Protein AF-A0A2P4XBX5-F1 (afdb_monomer_lite)

Secondary structure (DSSP, 8-state):
---------TT--HHHHHHHHHHHHTT--SSTT--TTHHHHHHHHHS---HHHHHHHHHHHHHHH-TT-HHHHHHHHHHHHHHHHHHHHHHHHHIIIIIIIHHHHS-BTTB--SS-GGGGT-TTTT----

pLDDT: mean 75.89, std 18.08, range [30.0, 97.19]

Foldseek 3Di:
DDDPDDPQDPPDFPVSVVVLVLCLLVLHDPDPVRGVLQVVLVVPVVPDDDPVVLVVVLVVVCVPQNCPPPVSVVSVVVSVV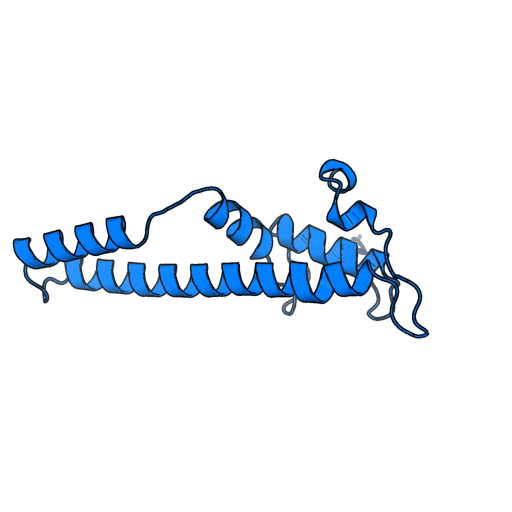VVVVSVVSPVVNCCCLVPPVVQQDDDDDPDDRRDHVCVNPDPVVSPDDD

Sequence (130 aa):
MQGVGPKISIRDTGLGRTVKMWRQFQGISTDKTEKADLGLALWERRHWIQVSAVESFLRRLERRHGRHDPLVTALVAKWKSYNKARNLHADRIRQQMVYRVWEWSIDRDNKPRENPAEILLEPTYFQYPF

Structure (mmCIF, N/CA/C/O backbone):
data_AF-A0A2P4XBX5-F1
#
_entry.id   AF-A0A2P4XBX5-F1
#
loop_
_atom_site.group_PDB
_atom_site.id
_atom_site.type_symbol
_atom_site.label_atom_id
_atom_site.label_alt_id
_atom_site.label_comp_id
_atom_site.label_asym_id
_atom_site.label_entity_id
_atom_site.label_seq_id
_atom_site.pdbx_PDB_ins_code
_atom_site.Cartn_x
_atom_site.Cartn_y
_atom_site.Cartn_z
_atom_site.occupancy
_atom_site.B_iso_or_equiv
_atom_site.auth_seq_id
_atom_site.auth_comp_id
_atom_site.auth_asym_id
_atom_site.auth_atom_id
_atom_site.pdbx_PDB_model_num
ATOM 1 N N . MET A 1 1 ? 29.561 25.703 -5.824 1.00 34.72 1 MET A N 1
ATOM 2 C CA . MET A 1 1 ? 29.642 24.767 -6.965 1.00 34.72 1 MET A CA 1
ATOM 3 C C . MET A 1 1 ? 28.358 23.951 -6.984 1.00 34.72 1 MET A C 1
ATOM 5 O O . MET A 1 1 ? 28.105 23.232 -6.029 1.00 34.72 1 MET A O 1
ATOM 9 N N . GLN A 1 2 ? 27.484 24.171 -7.970 1.00 35.03 2 GLN A N 1
ATOM 10 C CA . GLN A 1 2 ? 26.204 23.462 -8.079 1.00 35.03 2 GLN A CA 1
ATOM 11 C C . GLN A 1 2 ? 26.454 22.058 -8.637 1.00 35.03 2 GLN A C 1
ATOM 13 O O . GLN A 1 2 ? 26.978 21.920 -9.739 1.00 35.03 2 GLN A O 1
ATOM 18 N N . GLY A 1 3 ? 26.100 21.028 -7.866 1.00 32.97 3 GLY A N 1
ATOM 19 C CA . GLY A 1 3 ? 26.112 19.645 -8.327 1.00 32.97 3 GLY A CA 1
ATOM 20 C C . GLY A 1 3 ? 25.027 19.449 -9.380 1.00 32.97 3 GLY A C 1
ATOM 21 O O . GLY A 1 3 ? 23.836 19.504 -9.075 1.00 32.97 3 GLY A O 1
ATOM 22 N N . VAL A 1 4 ? 25.440 19.251 -10.629 1.00 44.03 4 VAL A N 1
ATOM 23 C CA . VAL A 1 4 ? 24.547 18.853 -11.716 1.00 44.03 4 VAL A CA 1
ATOM 24 C C . VAL A 1 4 ? 24.183 17.390 -11.481 1.00 44.03 4 VAL A C 1
ATOM 26 O O . VAL A 1 4 ? 24.902 16.484 -11.885 1.00 44.03 4 VAL A O 1
ATOM 29 N N . GLY A 1 5 ? 23.071 17.155 -10.784 1.00 40.75 5 GLY A N 1
ATOM 30 C CA . GLY A 1 5 ? 22.416 15.851 -10.820 1.00 40.75 5 GLY A CA 1
ATOM 31 C C . GLY A 1 5 ? 22.014 15.547 -12.270 1.00 40.75 5 GLY A C 1
ATOM 32 O O . GLY A 1 5 ? 21.504 16.449 -12.948 1.00 40.75 5 GLY A O 1
ATOM 33 N N . PRO A 1 6 ? 22.258 14.330 -12.784 1.00 40.16 6 PRO A N 1
ATOM 34 C CA . PRO A 1 6 ? 21.989 14.010 -14.178 1.00 40.16 6 PRO A CA 1
ATOM 35 C C . PRO A 1 6 ? 20.493 14.178 -14.468 1.00 40.16 6 PRO A C 1
ATOM 37 O O . PRO A 1 6 ? 19.644 13.476 -13.917 1.00 40.16 6 PRO A O 1
ATOM 40 N N . LYS A 1 7 ? 20.164 15.143 -15.335 1.00 46.16 7 LYS A N 1
ATOM 41 C CA . LYS A 1 7 ? 18.815 15.329 -15.879 1.00 46.16 7 LYS A CA 1
ATOM 42 C C . LYS A 1 7 ? 18.586 14.254 -16.934 1.00 46.16 7 LYS A C 1
ATOM 44 O O . LYS A 1 7 ? 18.967 14.429 -18.087 1.00 46.16 7 LYS A O 1
ATOM 49 N N . ILE A 1 8 ? 17.991 13.141 -16.518 1.00 44.62 8 ILE A N 1
ATOM 50 C CA . ILE A 1 8 ? 17.599 12.054 -17.420 1.00 44.62 8 ILE A CA 1
ATOM 51 C C . ILE A 1 8 ? 16.525 12.599 -18.369 1.00 44.62 8 ILE A C 1
ATOM 53 O O . ILE A 1 8 ? 15.502 13.138 -17.938 1.00 44.62 8 ILE A O 1
ATOM 57 N N . SER A 1 9 ? 16.810 12.520 -19.665 1.00 43.03 9 SER A N 1
ATOM 58 C CA . SER A 1 9 ? 15.979 13.072 -20.730 1.00 43.03 9 SER A CA 1
ATOM 59 C C . SER A 1 9 ? 14.733 12.210 -20.930 1.00 43.03 9 SER A C 1
ATOM 61 O O . SER A 1 9 ? 14.790 10.987 -20.886 1.00 43.03 9 SER A O 1
ATOM 63 N N . ILE A 1 10 ? 13.596 12.835 -21.243 1.00 44.19 10 ILE A N 1
ATOM 64 C CA . ILE A 1 10 ? 12.319 12.163 -21.570 1.00 44.19 10 ILE A CA 1
ATOM 65 C C . ILE A 1 10 ? 12.446 11.241 -22.811 1.00 44.19 10 ILE A C 1
ATOM 67 O O . ILE A 1 10 ? 11.570 10.415 -23.065 1.00 44.19 10 ILE A O 1
ATOM 71 N N . ARG A 1 11 ? 13.553 11.346 -23.563 1.00 47.88 11 ARG A N 1
ATOM 72 C CA . ARG A 1 11 ? 13.897 10.503 -24.720 1.00 47.88 11 ARG A CA 1
ATOM 73 C C . ARG A 1 11 ? 14.891 9.376 -24.409 1.00 47.88 11 ARG A C 1
ATOM 75 O O . ARG A 1 11 ? 15.319 8.707 -25.345 1.00 47.88 11 ARG A O 1
ATOM 82 N N . ASP A 1 12 ? 15.275 9.169 -23.149 1.00 45.16 12 ASP A N 1
ATOM 83 C CA . ASP A 1 12 ? 16.220 8.106 -22.815 1.00 45.16 12 ASP A CA 1
ATOM 84 C C . ASP A 1 12 ? 15.602 6.722 -23.041 1.00 45.16 12 ASP A C 1
ATOM 86 O O . ASP A 1 12 ? 14.531 6.386 -22.528 1.00 45.16 12 ASP A O 1
ATOM 90 N N . THR A 1 13 ? 16.326 5.963 -23.860 1.00 64.44 13 THR A N 1
ATOM 91 C CA . THR A 1 13 ? 16.192 4.539 -24.196 1.00 64.44 13 THR A CA 1
ATOM 92 C C . THR A 1 13 ? 15.880 3.653 -22.978 1.00 64.44 13 THR A C 1
ATOM 94 O O . THR A 1 13 ? 16.046 4.087 -21.840 1.00 64.44 13 THR A O 1
ATOM 97 N N . GLY A 1 14 ? 15.414 2.412 -23.200 1.00 64.31 14 GLY A N 1
ATOM 98 C CA . GLY A 1 14 ? 14.868 1.484 -22.184 1.00 64.31 14 GLY A CA 1
ATOM 99 C C . GLY A 1 14 ? 15.557 1.490 -20.807 1.00 64.31 14 GLY A C 1
ATOM 100 O O . GLY A 1 14 ? 14.880 1.468 -19.777 1.00 64.31 14 GLY A O 1
ATOM 101 N N . LEU A 1 15 ? 16.881 1.670 -20.771 1.00 69.06 15 LEU A N 1
ATOM 102 C CA . LEU A 1 15 ? 17.681 1.843 -19.556 1.00 69.06 15 LEU A CA 1
ATOM 103 C C . LEU A 1 15 ? 17.196 2.980 -18.629 1.00 69.06 15 LEU A C 1
ATOM 105 O O . LEU A 1 15 ? 17.082 2.777 -17.422 1.00 69.06 15 LEU A O 1
ATOM 109 N N . GLY A 1 16 ? 16.857 4.162 -19.154 1.00 74.44 16 GLY A N 1
ATOM 110 C CA . GLY A 1 16 ? 16.409 5.306 -18.348 1.00 74.44 16 GLY A CA 1
ATOM 111 C C . GLY A 1 16 ? 15.076 5.052 -17.633 1.00 74.44 16 GLY A C 1
ATOM 112 O O . GLY A 1 16 ? 14.885 5.456 -16.480 1.00 74.44 16 GLY A O 1
ATOM 113 N N . ARG A 1 17 ? 14.166 4.313 -18.282 1.00 74.56 17 ARG A N 1
ATOM 114 C CA . ARG A 1 17 ? 12.889 3.879 -17.690 1.00 74.56 17 ARG A CA 1
ATOM 115 C C . ARG A 1 17 ? 13.106 2.832 -16.600 1.00 74.56 17 ARG A C 1
ATOM 117 O O . ARG A 1 17 ? 12.494 2.932 -15.536 1.00 74.56 17 ARG A O 1
ATOM 124 N N . THR A 1 18 ? 14.020 1.893 -16.833 1.00 73.88 18 THR A N 1
ATOM 125 C CA . THR A 1 18 ? 14.423 0.873 -15.858 1.00 73.88 18 THR A CA 1
ATOM 126 C C . THR A 1 18 ? 15.044 1.508 -14.608 1.00 73.88 18 THR A C 1
ATOM 128 O O . THR A 1 18 ? 14.596 1.239 -13.495 1.00 73.88 18 THR A O 1
ATOM 131 N N . VAL A 1 19 ? 15.986 2.445 -14.762 1.00 77.88 19 VAL A N 1
ATOM 132 C CA . VAL A 1 19 ? 16.604 3.172 -13.635 1.00 77.88 19 VAL A CA 1
ATOM 133 C C . VAL A 1 19 ? 15.564 3.969 -12.834 1.00 77.88 19 VAL A C 1
ATOM 135 O O . VAL A 1 19 ? 15.574 3.955 -11.601 1.00 77.88 19 VAL A O 1
ATOM 138 N N . LYS A 1 20 ? 14.624 4.642 -13.512 1.00 79.44 20 LYS A N 1
ATOM 139 C CA . LYS A 1 20 ? 13.510 5.352 -12.859 1.00 79.44 20 LYS A CA 1
ATOM 140 C C . LYS A 1 20 ? 12.632 4.414 -12.033 1.00 79.44 20 LYS A C 1
ATOM 142 O O . LYS A 1 20 ? 12.229 4.769 -10.926 1.00 79.44 20 LYS A O 1
ATOM 147 N N . MET A 1 21 ? 12.327 3.232 -12.560 1.00 79.25 21 MET A N 1
ATOM 148 C CA . MET A 1 21 ? 11.562 2.222 -11.837 1.00 79.25 21 MET A CA 1
ATOM 149 C C . MET A 1 21 ? 12.319 1.728 -10.598 1.00 79.25 21 MET A C 1
ATOM 151 O O . MET A 1 21 ? 11.730 1.631 -9.522 1.00 79.25 21 MET A O 1
ATOM 155 N N . TRP A 1 22 ? 13.629 1.497 -10.709 1.00 80.25 22 TRP A N 1
ATOM 156 C CA . TRP A 1 22 ? 14.444 1.048 -9.579 1.00 80.25 22 TRP A CA 1
ATOM 157 C C . TRP A 1 22 ? 14.516 2.054 -8.4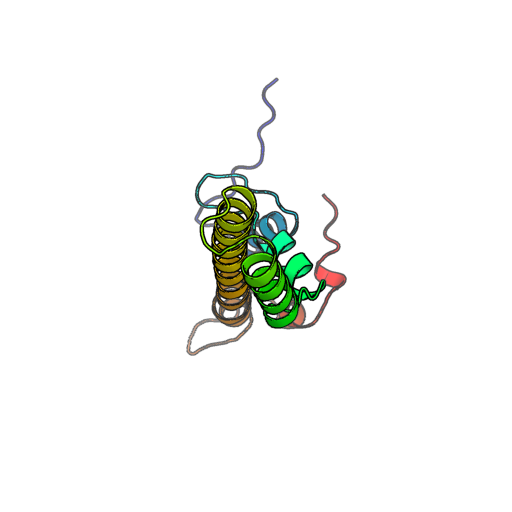38 1.00 80.25 22 TRP A C 1
ATOM 159 O O . TRP A 1 22 ? 14.363 1.667 -7.279 1.00 80.25 22 TRP A O 1
ATOM 169 N N . ARG A 1 23 ? 14.636 3.350 -8.739 1.00 83.19 23 ARG A N 1
ATOM 170 C CA . ARG A 1 23 ? 14.556 4.392 -7.703 1.00 83.19 23 ARG A CA 1
ATOM 171 C C . ARG A 1 23 ? 13.245 4.324 -6.921 1.00 83.19 23 ARG A C 1
ATOM 173 O O . ARG A 1 23 ? 13.271 4.381 -5.695 1.00 83.19 23 ARG A O 1
ATOM 180 N N . GLN A 1 24 ? 12.116 4.099 -7.596 1.00 84.62 24 GLN A N 1
ATOM 181 C CA . GLN A 1 24 ? 10.818 3.959 -6.923 1.00 84.62 24 GLN A CA 1
ATOM 182 C C . GLN A 1 24 ? 10.766 2.729 -5.998 1.00 84.62 24 GLN A C 1
ATOM 184 O O . GLN A 1 24 ? 10.126 2.785 -4.947 1.00 84.62 24 GLN A O 1
ATOM 189 N N . PHE A 1 25 ? 11.463 1.638 -6.340 1.00 82.19 25 PHE A N 1
ATOM 190 C CA . PHE A 1 25 ? 11.620 0.475 -5.454 1.00 82.19 25 PHE A CA 1
ATOM 191 C C . PHE A 1 25 ? 12.502 0.755 -4.235 1.00 82.19 25 PHE A C 1
ATOM 193 O O . PHE A 1 25 ? 12.263 0.186 -3.175 1.00 82.19 25 PHE A O 1
ATOM 200 N N . GLN A 1 26 ? 13.471 1.658 -4.352 1.00 82.38 26 GLN A N 1
ATOM 201 C CA . GLN A 1 26 ? 14.287 2.120 -3.225 1.00 82.38 26 GLN A CA 1
ATOM 202 C C . GLN A 1 26 ? 13.603 3.209 -2.385 1.00 82.38 26 GLN A C 1
ATOM 204 O O . GLN A 1 26 ? 14.181 3.698 -1.420 1.00 82.38 26 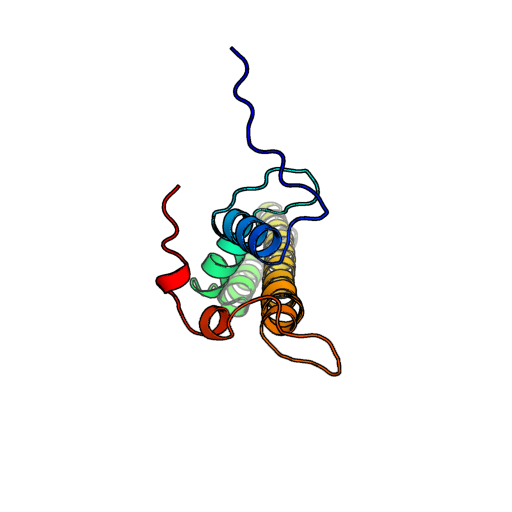GLN A O 1
ATOM 209 N N . GLY A 1 27 ? 12.378 3.610 -2.738 1.00 83.00 27 GLY A N 1
ATOM 210 C CA . GLY A 1 27 ? 11.681 4.699 -2.058 1.00 83.00 27 GLY A CA 1
ATOM 211 C C . GLY A 1 27 ? 12.195 6.092 -2.442 1.00 83.00 27 GLY A C 1
ATOM 212 O O . GLY A 1 27 ? 11.967 7.056 -1.717 1.00 83.00 27 GLY A O 1
ATOM 213 N N . ILE A 1 28 ? 12.869 6.217 -3.585 1.00 81.19 28 ILE A N 1
ATOM 214 C CA . ILE A 1 28 ? 13.408 7.474 -4.106 1.00 81.19 28 ILE A CA 1
ATOM 215 C C . ILE A 1 28 ? 12.516 7.969 -5.254 1.00 81.19 28 ILE A C 1
ATOM 217 O O . ILE A 1 28 ? 12.226 7.238 -6.202 1.00 81.19 28 ILE A O 1
ATOM 221 N N . SER A 1 29 ? 12.105 9.236 -5.192 1.00 79.69 29 SER A N 1
ATOM 222 C CA . SER A 1 29 ? 11.408 9.945 -6.274 1.00 79.69 29 SER A CA 1
ATOM 223 C C . SER A 1 29 ? 12.131 11.252 -6.581 1.00 79.69 29 SER A C 1
ATOM 225 O O . SER A 1 29 ? 12.337 12.067 -5.683 1.00 79.69 29 SER A O 1
ATOM 227 N N . THR A 1 30 ? 12.506 11.457 -7.841 1.00 75.31 30 THR A N 1
ATOM 228 C CA . THR A 1 30 ? 13.258 12.637 -8.302 1.00 75.31 30 THR A CA 1
ATOM 229 C C . THR A 1 30 ? 12.367 13.763 -8.832 1.00 75.31 30 THR A C 1
ATOM 231 O O . THR A 1 30 ? 12.820 14.899 -8.958 1.00 75.31 30 THR A O 1
ATOM 234 N N . ASP A 1 31 ? 11.089 13.481 -9.097 1.00 76.75 31 ASP A N 1
ATOM 235 C CA . ASP A 1 31 ? 10.105 14.455 -9.570 1.00 76.75 31 ASP A CA 1
ATOM 236 C C . ASP A 1 31 ? 8.703 14.187 -8.978 1.00 76.75 31 ASP A C 1
ATOM 238 O O . ASP A 1 31 ? 8.457 13.148 -8.368 1.00 76.75 31 ASP A O 1
ATOM 242 N N . LYS A 1 32 ? 7.762 15.127 -9.159 1.00 74.00 32 LYS A N 1
ATOM 243 C CA . LYS A 1 32 ? 6.380 15.023 -8.635 1.00 74.00 32 LYS A CA 1
ATOM 244 C C . LYS A 1 32 ? 5.532 13.928 -9.308 1.00 74.00 32 LYS A C 1
ATOM 246 O O . LYS A 1 32 ? 4.444 13.617 -8.827 1.00 74.00 32 LYS A O 1
ATOM 251 N N . THR A 1 33 ? 5.976 13.403 -10.446 1.00 72.06 33 THR A N 1
ATOM 252 C CA . THR A 1 33 ? 5.298 12.347 -11.216 1.00 72.06 33 THR A CA 1
ATOM 253 C C . THR A 1 33 ? 5.766 10.947 -10.802 1.00 72.06 33 THR A C 1
ATOM 255 O O . THR A 1 33 ? 5.033 9.970 -10.971 1.00 72.06 33 THR A O 1
ATOM 258 N N . GLU A 1 34 ? 6.963 10.847 -10.222 1.00 77.44 34 GLU A N 1
ATOM 259 C CA . GLU A 1 34 ? 7.506 9.649 -9.594 1.00 77.44 34 GLU A CA 1
ATOM 260 C C . GLU A 1 34 ? 6.876 9.443 -8.223 1.00 77.44 34 GLU A C 1
ATOM 262 O O . GLU A 1 34 ? 6.788 10.360 -7.411 1.00 77.44 34 GLU A O 1
ATOM 267 N N . LYS A 1 35 ? 6.445 8.213 -7.947 1.00 82.50 35 LYS A N 1
ATOM 268 C CA . LYS A 1 35 ? 5.977 7.845 -6.614 1.00 82.50 35 LYS A CA 1
ATOM 269 C C . LYS A 1 35 ? 6.885 6.754 -6.071 1.00 82.50 35 LYS A C 1
ATOM 271 O O . LYS A 1 35 ? 7.085 5.721 -6.697 1.00 82.50 35 LYS A O 1
ATOM 276 N N . ALA A 1 36 ? 7.437 7.029 -4.902 1.00 84.88 36 ALA A N 1
ATOM 277 C CA . ALA A 1 36 ? 8.344 6.181 -4.143 1.00 84.88 36 ALA A CA 1
ATOM 278 C C . ALA A 1 36 ? 7.616 5.043 -3.390 1.00 84.88 36 ALA A C 1
ATOM 280 O O . ALA A 1 36 ? 8.036 4.624 -2.316 1.00 84.88 36 ALA A O 1
ATOM 281 N N . ASP A 1 37 ? 6.476 4.577 -3.906 1.00 84.56 37 ASP A N 1
ATOM 282 C CA . ASP A 1 37 ? 5.578 3.652 -3.209 1.00 84.56 37 ASP A CA 1
ATOM 283 C C . ASP A 1 37 ? 5.797 2.180 -3.587 1.00 84.56 37 ASP A C 1
ATOM 285 O O . ASP A 1 37 ? 5.271 1.302 -2.910 1.00 84.56 37 ASP A O 1
ATOM 289 N N . LEU A 1 38 ? 6.604 1.877 -4.611 1.00 84.69 38 LEU A N 1
ATOM 290 C CA . LEU A 1 38 ? 6.840 0.496 -5.052 1.00 84.69 38 LEU A CA 1
ATOM 291 C C . LEU A 1 38 ? 7.622 -0.342 -4.032 1.00 84.69 38 LEU A C 1
ATOM 293 O O . LEU A 1 38 ? 7.285 -1.506 -3.812 1.00 84.69 38 LEU A O 1
ATOM 297 N N . GLY A 1 39 ? 8.634 0.240 -3.382 1.00 83.88 39 GLY A N 1
ATOM 298 C CA . GLY A 1 39 ? 9.386 -0.438 -2.321 1.00 83.88 39 GLY A CA 1
ATOM 299 C C . GLY A 1 39 ? 8.507 -0.782 -1.121 1.00 83.88 39 GLY A C 1
ATOM 300 O O . GLY A 1 39 ? 8.468 -1.929 -0.671 1.00 83.88 39 GLY A O 1
ATOM 301 N N . LEU A 1 40 ? 7.729 0.202 -0.660 1.00 84.25 40 LEU A N 1
ATOM 302 C CA . LEU A 1 40 ? 6.766 0.026 0.425 1.00 84.25 40 LEU A CA 1
ATOM 303 C C . LEU A 1 40 ? 5.717 -1.032 0.068 1.00 84.25 40 LEU A C 1
ATOM 305 O O . LEU A 1 40 ? 5.453 -1.926 0.863 1.00 84.25 40 LEU A O 1
ATOM 309 N N . ALA A 1 41 ? 5.184 -0.992 -1.149 1.00 85.00 41 ALA A N 1
ATOM 310 C CA . ALA A 1 41 ? 4.203 -1.953 -1.629 1.00 85.00 41 ALA A CA 1
ATOM 311 C C . ALA A 1 41 ? 4.740 -3.403 -1.641 1.00 85.00 41 ALA A C 1
ATOM 313 O O . ALA A 1 41 ? 4.007 -4.341 -1.312 1.00 85.00 41 ALA A O 1
ATOM 314 N N . LEU A 1 42 ? 6.021 -3.612 -1.985 1.00 81.81 42 LEU A N 1
ATOM 315 C CA . LEU A 1 42 ? 6.660 -4.934 -1.924 1.00 81.81 42 LEU A CA 1
ATOM 316 C C . LEU A 1 42 ? 6.841 -5.390 -0.480 1.00 81.81 42 LEU A C 1
ATOM 318 O O . LEU A 1 42 ? 6.570 -6.550 -0.159 1.00 81.81 42 LEU A O 1
ATOM 322 N N . TRP A 1 43 ? 7.275 -4.476 0.387 1.00 84.06 43 TRP A N 1
ATOM 323 C CA . TRP A 1 43 ? 7.404 -4.744 1.810 1.00 84.06 43 TRP A CA 1
ATOM 324 C C . TRP A 1 43 ? 6.052 -5.140 2.418 1.00 84.06 43 TRP A C 1
ATOM 326 O O . TRP A 1 43 ? 5.975 -6.184 3.060 1.00 84.06 43 TRP A O 1
ATOM 336 N N . GLU A 1 44 ? 4.977 -4.398 2.136 1.00 84.12 44 GLU A N 1
ATOM 337 C CA . GLU A 1 44 ? 3.610 -4.692 2.597 1.00 84.12 44 GLU A CA 1
ATOM 338 C C . GLU A 1 44 ? 3.085 -6.033 2.062 1.00 84.12 44 GLU A C 1
ATOM 340 O O . GLU A 1 44 ? 2.348 -6.732 2.753 1.00 84.12 44 GLU A O 1
ATOM 345 N N . ARG A 1 45 ? 3.472 -6.431 0.843 1.00 76.81 45 ARG A N 1
ATOM 346 C CA . ARG A 1 45 ? 3.117 -7.744 0.283 1.00 76.81 45 ARG A CA 1
ATOM 347 C C . ARG A 1 45 ? 3.865 -8.890 0.967 1.00 76.81 45 ARG A C 1
ATOM 349 O O . ARG A 1 45 ? 3.291 -9.964 1.137 1.00 76.81 45 ARG A O 1
ATOM 356 N N . ARG A 1 46 ? 5.135 -8.683 1.331 1.00 74.38 46 ARG A N 1
ATOM 357 C CA . ARG A 1 46 ? 5.963 -9.684 2.026 1.00 74.38 46 ARG A CA 1
ATOM 358 C C . ARG A 1 46 ? 5.606 -9.802 3.509 1.00 74.38 46 ARG A C 1
ATOM 360 O O . ARG A 1 46 ? 5.707 -10.889 4.069 1.00 74.38 46 ARG A O 1
ATOM 367 N N . HIS A 1 47 ? 5.163 -8.711 4.124 1.00 74.31 47 HIS A N 1
ATOM 368 C CA . HIS A 1 47 ? 4.749 -8.662 5.523 1.00 74.31 47 HIS A CA 1
ATOM 369 C C . HIS A 1 47 ? 3.227 -8.753 5.602 1.00 74.31 47 HIS A C 1
ATOM 371 O O . HIS A 1 47 ? 2.503 -7.760 5.561 1.00 74.31 47 HIS A O 1
ATOM 377 N N . TRP A 1 48 ? 2.732 -9.986 5.676 1.00 72.94 48 TRP A N 1
ATOM 378 C CA . TRP A 1 48 ? 1.303 -10.262 5.616 1.00 72.94 48 TRP A CA 1
ATOM 379 C C . TRP A 1 48 ? 0.558 -9.776 6.869 1.00 72.94 48 TRP A C 1
ATOM 381 O O . TRP A 1 48 ? 0.558 -10.435 7.908 1.00 72.94 48 TRP A O 1
ATOM 391 N N . ILE A 1 49 ? -0.151 -8.650 6.750 1.00 81.44 49 ILE A N 1
ATOM 392 C CA . ILE A 1 49 ? -1.189 -8.243 7.706 1.00 81.44 49 ILE A CA 1
ATOM 393 C C . ILE A 1 49 ? -2.539 -8.732 7.185 1.00 81.44 49 ILE A C 1
ATOM 395 O O . ILE A 1 49 ? -3.118 -8.164 6.247 1.00 81.44 49 ILE A O 1
ATOM 399 N N . GLN A 1 50 ? -3.063 -9.778 7.820 1.00 87.56 50 GLN A N 1
ATOM 400 C CA . GLN A 1 50 ? -4.349 -10.354 7.455 1.00 87.56 50 GLN A CA 1
ATOM 401 C C . GLN A 1 50 ? -5.487 -9.357 7.746 1.00 87.56 50 GLN A C 1
ATOM 403 O O . GLN A 1 50 ? -5.770 -9.036 8.900 1.00 87.56 50 GLN A O 1
ATOM 408 N N . VAL A 1 51 ? -6.170 -8.894 6.691 1.00 89.81 51 VAL A N 1
ATOM 409 C CA . VAL A 1 51 ? -7.302 -7.941 6.774 1.00 89.81 51 VAL A CA 1
ATOM 410 C C . VAL A 1 51 ? -8.351 -8.415 7.764 1.00 89.81 51 VAL A C 1
ATOM 412 O O . VAL A 1 51 ? -8.766 -7.664 8.643 1.00 89.81 51 VAL A O 1
ATOM 415 N N . SER A 1 52 ? -8.733 -9.687 7.656 1.00 92.62 52 SER A N 1
ATOM 416 C CA . SER A 1 52 ? -9.761 -10.275 8.508 1.00 92.62 52 SER A CA 1
ATOM 417 C C . SER A 1 52 ? -9.360 -10.293 9.982 1.00 92.62 52 SER A C 1
ATOM 419 O O . SER A 1 52 ? -10.231 -10.147 10.838 1.00 92.62 52 SER A O 1
ATOM 421 N N . ALA A 1 53 ? -8.069 -10.421 10.304 1.00 94.12 53 ALA A N 1
ATOM 422 C CA . ALA A 1 53 ? -7.598 -10.379 11.685 1.00 94.12 53 ALA A CA 1
ATOM 423 C C . ALA A 1 53 ? -7.772 -8.975 12.286 1.00 94.12 53 ALA A C 1
ATOM 425 O O . ALA A 1 53 ? -8.294 -8.841 13.397 1.00 94.12 53 ALA A O 1
ATOM 426 N N . VAL A 1 54 ? -7.416 -7.930 11.530 1.00 94.44 54 VAL A N 1
ATOM 427 C CA . VAL A 1 54 ? -7.576 -6.532 11.961 1.00 94.44 54 VAL A CA 1
ATOM 428 C C . VAL A 1 54 ? -9.052 -6.159 12.072 1.00 94.44 54 VAL A C 1
ATOM 430 O O . VAL A 1 54 ? -9.477 -5.608 13.085 1.00 94.44 54 VAL A O 1
ATOM 433 N N . GLU A 1 55 ? -9.869 -6.522 11.085 1.00 95.50 55 GLU A N 1
ATOM 434 C CA . GLU A 1 55 ? -11.310 -6.261 11.125 1.00 95.50 55 GLU A CA 1
ATOM 435 C C . GLU A 1 55 ? -11.997 -6.998 12.277 1.00 95.50 55 GLU A C 1
ATOM 437 O O . GLU A 1 55 ? -12.847 -6.428 12.958 1.00 95.50 55 GLU A O 1
ATOM 442 N N . SER A 1 56 ? -11.595 -8.239 12.558 1.00 97.19 56 SER A N 1
ATOM 443 C CA . SER A 1 56 ? -12.110 -8.991 13.707 1.00 97.19 56 SER A CA 1
ATOM 444 C C . SER A 1 56 ? -11.733 -8.333 15.032 1.00 97.19 56 SER A C 1
ATOM 446 O O . SER A 1 56 ? -12.544 -8.297 15.959 1.00 97.19 56 SER A O 1
ATOM 448 N N . PHE A 1 57 ? -10.517 -7.790 15.135 1.00 95.88 57 PHE A N 1
ATOM 449 C CA . PHE A 1 57 ? -10.086 -7.022 16.299 1.00 95.88 57 PHE A CA 1
ATOM 450 C C . PHE A 1 57 ? -10.912 -5.742 16.478 1.00 95.88 57 PHE A C 1
ATOM 452 O O . PHE A 1 57 ? -11.433 -5.516 17.570 1.00 95.88 57 PHE A O 1
ATOM 459 N N . LEU A 1 58 ? -11.117 -4.964 15.412 1.00 96.56 58 LEU A N 1
ATOM 460 C CA . LEU A 1 58 ? -11.946 -3.754 15.450 1.00 96.56 58 LEU A CA 1
ATOM 461 C C . LEU A 1 58 ? -13.395 -4.070 15.851 1.00 96.56 58 LEU A C 1
ATOM 463 O O . LEU A 1 58 ? -13.929 -3.425 16.747 1.00 96.56 58 LEU A O 1
ATOM 467 N N . ARG A 1 59 ? -13.994 -5.140 15.308 1.00 96.69 59 ARG A N 1
ATOM 468 C CA . ARG A 1 59 ? -15.337 -5.609 15.710 1.00 96.69 59 ARG A CA 1
ATOM 469 C C . ARG A 1 59 ? -15.416 -6.009 17.187 1.00 96.69 59 ARG A C 1
ATOM 471 O O . ARG A 1 59 ? -16.470 -5.898 17.810 1.00 96.69 59 ARG A O 1
ATOM 478 N N . ARG A 1 60 ? -14.332 -6.532 17.773 1.00 97.00 60 ARG A N 1
ATOM 479 C CA . ARG A 1 60 ? -14.273 -6.817 19.221 1.00 97.00 60 ARG A CA 1
ATOM 480 C C . ARG A 1 60 ? -14.207 -5.531 20.042 1.00 97.00 60 ARG A C 1
ATOM 482 O O . ARG A 1 60 ? -14.875 -5.463 21.069 1.00 97.00 60 ARG A O 1
ATOM 489 N N . LEU A 1 61 ? -13.447 -4.533 19.592 1.00 95.94 61 LEU A N 1
ATOM 490 C CA . LEU A 1 61 ? -13.397 -3.222 20.244 1.00 95.94 61 LEU A CA 1
ATOM 491 C C . LEU A 1 61 ? -14.756 -2.516 20.199 1.00 95.94 61 LEU A C 1
ATOM 493 O O . LEU A 1 61 ? -15.221 -2.054 21.236 1.00 95.94 61 LEU A O 1
ATOM 497 N N . GLU A 1 62 ? -15.427 -2.527 19.045 1.00 96.31 62 GLU A N 1
ATOM 498 C CA . GLU A 1 62 ? -16.782 -1.984 18.880 1.00 96.31 62 GLU A CA 1
ATOM 499 C C . GLU A 1 62 ? -17.780 -2.618 19.857 1.00 96.31 62 GLU A C 1
ATOM 501 O O . GLU A 1 62 ? -18.593 -1.913 20.446 1.00 96.31 62 GLU A O 1
ATOM 506 N N . ARG A 1 63 ? -17.699 -3.938 20.082 1.00 96.50 63 ARG A N 1
ATOM 507 C CA . ARG A 1 63 ? -18.557 -4.635 21.056 1.00 96.50 63 ARG A CA 1
ATOM 508 C C . ARG A 1 63 ? -18.255 -4.276 22.509 1.00 96.50 63 ARG A C 1
ATOM 510 O O . ARG A 1 63 ? -19.164 -4.317 23.328 1.00 96.50 63 ARG A O 1
ATOM 517 N N . ARG A 1 64 ? -16.996 -3.977 22.842 1.00 96.62 64 ARG A N 1
ATOM 518 C CA . ARG A 1 64 ? -16.569 -3.702 24.223 1.00 96.62 64 ARG A CA 1
ATOM 519 C C . ARG A 1 64 ? -16.806 -2.251 24.636 1.00 96.62 64 ARG A C 1
ATOM 521 O O . ARG A 1 64 ? -17.205 -2.013 25.767 1.00 96.62 64 ARG A O 1
ATOM 528 N N . HIS A 1 65 ? -16.527 -1.309 23.741 1.00 94.31 65 HIS A N 1
ATOM 529 C CA . HIS A 1 65 ? -16.542 0.126 24.041 1.00 94.31 65 HIS A CA 1
ATOM 530 C C . HIS A 1 65 ? -17.725 0.859 23.399 1.00 94.31 65 HIS A C 1
ATOM 532 O O . HIS A 1 65 ? -18.021 1.992 23.759 1.00 94.31 65 HIS A O 1
ATOM 538 N N . GLY A 1 66 ? -18.437 0.204 22.482 1.00 92.62 66 GLY A N 1
ATOM 539 C CA . GLY A 1 66 ? -19.495 0.815 21.693 1.00 92.62 66 GLY A CA 1
ATOM 540 C C . GLY A 1 66 ? -18.969 1.358 20.366 1.00 92.62 66 GLY A C 1
ATOM 541 O O . GLY A 1 66 ? -17.841 1.829 20.239 1.00 92.62 66 GLY A O 1
ATOM 542 N N . ARG A 1 67 ? -19.818 1.301 19.340 1.00 91.75 67 ARG A N 1
ATOM 543 C CA . ARG A 1 67 ? -19.478 1.720 17.971 1.00 91.75 67 ARG A CA 1
ATOM 544 C C . ARG A 1 67 ? -19.168 3.216 17.843 1.00 91.75 67 ARG A C 1
ATOM 546 O O . ARG A 1 67 ? -18.432 3.603 16.943 1.00 91.75 67 ARG A O 1
ATOM 553 N N . HIS A 1 68 ? -19.750 4.037 18.714 1.00 94.38 68 HIS A N 1
ATOM 554 C CA . HIS A 1 68 ? -19.588 5.494 18.714 1.00 94.38 68 HIS A CA 1
ATOM 555 C C . HIS A 1 68 ? -18.502 5.980 19.674 1.00 94.38 68 HIS A C 1
ATOM 557 O O . HIS A 1 68 ? -18.323 7.186 19.827 1.00 94.38 68 HIS A O 1
ATOM 563 N N . ASP A 1 69 ? -17.769 5.059 20.302 1.00 96.00 69 ASP A N 1
ATOM 564 C CA . ASP A 1 69 ? -16.616 5.425 21.105 1.00 96.00 69 ASP A CA 1
ATOM 565 C C . ASP A 1 69 ? -15.582 6.179 20.231 1.00 96.00 69 ASP A C 1
ATOM 567 O O . ASP A 1 69 ? -15.270 5.733 19.112 1.00 96.00 69 ASP A O 1
ATOM 571 N N . PRO A 1 70 ? -15.061 7.336 20.686 1.00 96.12 70 PRO A N 1
ATOM 572 C CA . PRO A 1 70 ? -14.133 8.148 19.901 1.00 96.12 70 PRO A CA 1
ATOM 573 C C . PRO A 1 70 ? -12.849 7.409 19.503 1.00 96.12 70 PRO A C 1
ATOM 575 O O . PRO A 1 70 ? -12.363 7.584 18.382 1.00 96.12 70 PRO A O 1
ATOM 578 N N . LEU A 1 71 ? -12.310 6.554 20.381 1.00 94.69 71 LEU A N 1
ATOM 579 C CA . LEU A 1 71 ? -11.102 5.776 20.105 1.00 94.69 71 LEU A CA 1
ATOM 580 C C . LEU A 1 71 ? -11.384 4.712 19.042 1.00 94.69 71 LEU A C 1
ATOM 582 O O . LEU A 1 71 ? -10.621 4.580 18.081 1.00 94.69 71 LEU A O 1
ATOM 586 N N . VAL A 1 72 ? -12.494 3.984 19.180 1.00 95.69 72 VAL A N 1
ATOM 587 C CA . VAL A 1 72 ? -12.921 2.976 18.197 1.00 95.69 72 VAL A CA 1
ATOM 588 C C . VAL A 1 72 ? -13.128 3.616 16.824 1.00 95.69 72 VAL A C 1
ATOM 590 O O . VAL A 1 72 ? -12.599 3.128 15.823 1.00 95.69 72 VAL A O 1
ATOM 593 N N . THR A 1 73 ? -13.818 4.755 16.778 1.00 96.75 73 THR A N 1
ATOM 594 C CA . THR A 1 73 ? -14.072 5.499 15.537 1.00 96.75 73 THR A CA 1
ATOM 595 C C . THR A 1 73 ? -12.766 5.943 14.871 1.00 96.75 73 THR A C 1
ATOM 597 O O . THR A 1 73 ? -12.586 5.755 13.663 1.00 96.75 73 THR A O 1
ATOM 600 N N . ALA A 1 74 ? -11.814 6.469 15.649 1.00 96.88 74 ALA A N 1
ATOM 601 C CA . ALA A 1 74 ? -10.509 6.890 15.145 1.00 96.88 74 ALA A CA 1
ATOM 602 C C . ALA A 1 74 ? -9.684 5.714 14.591 1.00 96.88 74 ALA A C 1
ATOM 604 O O . ALA A 1 74 ? -9.059 5.837 13.532 1.00 96.88 74 ALA A O 1
ATOM 605 N N . LEU A 1 75 ? -9.700 4.561 15.266 1.00 96.31 75 LEU A N 1
ATOM 606 C CA . LEU A 1 75 ? -9.007 3.352 14.812 1.00 96.31 75 LEU A CA 1
ATOM 607 C C . LEU A 1 75 ? -9.602 2.807 13.510 1.00 96.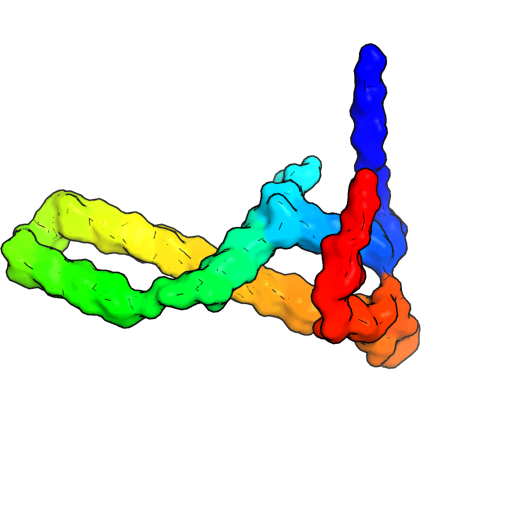31 75 LEU A C 1
ATOM 609 O O . LEU A 1 75 ? -8.856 2.496 12.580 1.00 96.31 75 LEU A O 1
ATOM 613 N N . VAL A 1 76 ? -10.932 2.749 13.406 1.00 96.06 76 VAL A N 1
ATOM 614 C CA . VAL A 1 76 ? -11.623 2.321 12.181 1.00 96.06 76 VAL A CA 1
ATOM 615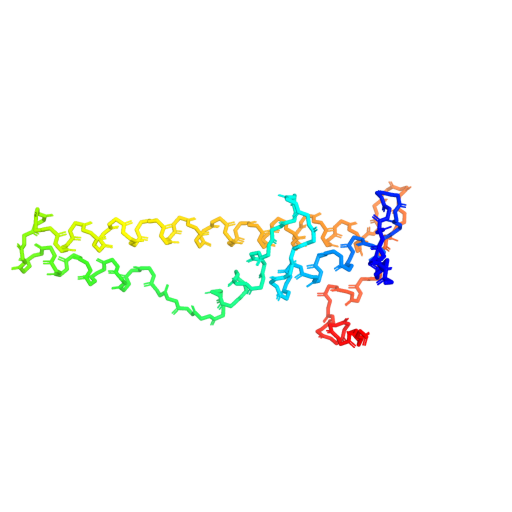 C C . VAL A 1 76 ? -11.298 3.258 11.015 1.00 96.06 76 VAL A C 1
ATOM 617 O O . VAL A 1 76 ? -11.024 2.789 9.908 1.00 96.06 76 VAL A O 1
ATOM 620 N N . ALA A 1 77 ? -11.284 4.574 11.241 1.00 96.69 77 ALA A N 1
ATOM 621 C CA . ALA A 1 77 ? -10.926 5.549 10.213 1.00 96.69 77 ALA A CA 1
ATOM 622 C C . ALA A 1 77 ? -9.472 5.378 9.736 1.00 96.69 77 ALA A C 1
ATOM 624 O O . ALA A 1 77 ? -9.220 5.326 8.528 1.00 96.69 77 ALA A O 1
ATOM 625 N N . LYS A 1 78 ? -8.522 5.212 10.670 1.00 96.69 78 LYS A N 1
ATOM 626 C CA . LYS A 1 78 ? -7.112 4.943 10.344 1.00 96.69 78 LYS A CA 1
ATOM 627 C C . LYS A 1 78 ? -6.950 3.646 9.554 1.00 96.69 78 LYS A C 1
ATOM 629 O O . LYS A 1 78 ? -6.268 3.652 8.532 1.00 96.69 78 LYS A O 1
ATOM 634 N N . TRP A 1 79 ? -7.617 2.568 9.969 1.00 95.44 79 TRP A N 1
ATOM 635 C CA . TRP A 1 79 ? -7.587 1.292 9.252 1.00 95.44 79 TRP A CA 1
ATOM 636 C C . TRP A 1 79 ? -8.121 1.419 7.825 1.00 95.44 79 TRP A C 1
ATOM 638 O O . TRP A 1 79 ? -7.477 0.951 6.890 1.00 95.44 79 TRP A O 1
ATOM 648 N N . LYS A 1 80 ? -9.262 2.092 7.629 1.00 95.38 80 LYS A N 1
ATOM 649 C CA . LYS A 1 80 ? -9.831 2.316 6.290 1.00 95.38 80 LYS A CA 1
ATOM 650 C C . LYS A 1 80 ? -8.869 3.079 5.382 1.00 95.38 80 LYS A C 1
ATOM 652 O O . LYS A 1 80 ? -8.687 2.686 4.231 1.00 95.38 80 LYS A O 1
ATOM 657 N N . SER A 1 81 ? -8.251 4.142 5.899 1.00 95.75 81 SER A N 1
ATOM 658 C CA . SER A 1 81 ? -7.266 4.932 5.152 1.00 95.75 81 SER A CA 1
ATOM 659 C C . SER A 1 81 ? -6.053 4.084 4.760 1.00 95.75 81 SER A C 1
ATOM 661 O O . SER A 1 81 ? -5.699 4.011 3.582 1.00 95.75 81 SER A O 1
ATOM 663 N N . TYR A 1 82 ? -5.486 3.357 5.727 1.00 92.12 82 TYR A N 1
ATOM 664 C CA . TYR A 1 82 ? -4.355 2.462 5.504 1.00 92.12 82 TYR A CA 1
ATOM 665 C C . TYR A 1 82 ? -4.676 1.364 4.483 1.00 92.12 82 TYR A C 1
ATOM 667 O O . TYR A 1 82 ? -3.959 1.204 3.500 1.00 92.12 82 TYR A O 1
ATOM 675 N N . ASN A 1 83 ? -5.785 0.641 4.660 1.00 91.50 83 ASN A N 1
ATOM 676 C CA . ASN A 1 83 ? -6.157 -0.465 3.781 1.00 91.50 83 ASN A CA 1
ATOM 677 C C . ASN A 1 83 ? -6.427 0.016 2.344 1.00 91.50 83 ASN A C 1
ATOM 679 O O . ASN A 1 83 ? -6.067 -0.663 1.383 1.00 91.50 83 ASN A O 1
ATOM 683 N N . LYS A 1 84 ? -7.002 1.217 2.182 1.00 92.38 84 LYS A N 1
ATOM 684 C CA . LYS A 1 84 ? -7.157 1.857 0.870 1.00 92.38 84 LYS A CA 1
ATOM 685 C C . LYS A 1 84 ? -5.801 2.169 0.231 1.00 92.38 84 LYS A C 1
ATOM 687 O O . LYS A 1 84 ? -5.607 1.836 -0.935 1.00 92.38 84 LYS A O 1
ATOM 692 N N . ALA A 1 85 ? -4.873 2.780 0.971 1.00 90.56 85 ALA A N 1
ATOM 693 C CA . ALA A 1 85 ? -3.530 3.086 0.475 1.00 90.56 85 ALA A CA 1
ATOM 694 C C . ALA A 1 85 ? -2.766 1.811 0.084 1.00 90.56 85 ALA A C 1
ATOM 696 O O . ALA A 1 85 ? -2.255 1.719 -1.028 1.00 90.56 85 ALA A O 1
ATOM 697 N N . ARG A 1 86 ? -2.804 0.784 0.935 1.00 87.62 86 ARG A N 1
ATOM 698 C CA . ARG A 1 86 ? -2.189 -0.522 0.677 1.00 87.62 86 ARG A CA 1
ATOM 699 C C . ARG A 1 86 ? -2.739 -1.201 -0.583 1.00 87.62 86 ARG A C 1
ATOM 701 O O . ARG A 1 86 ? -1.985 -1.804 -1.342 1.00 87.62 86 ARG A O 1
ATOM 708 N N . ASN A 1 87 ? -4.043 -1.099 -0.845 1.00 88.19 87 ASN A N 1
ATOM 709 C CA . ASN A 1 87 ? -4.622 -1.627 -2.085 1.00 88.19 87 ASN A CA 1
ATOM 710 C C . ASN A 1 87 ? -4.137 -0.850 -3.317 1.00 88.19 87 ASN A C 1
ATOM 712 O O . ASN A 1 87 ? -3.754 -1.470 -4.305 1.00 88.19 87 ASN A O 1
ATOM 716 N N . LEU A 1 88 ? -4.066 0.484 -3.239 1.00 89.56 88 LEU A N 1
ATOM 717 C CA . LEU A 1 88 ? -3.515 1.313 -4.318 1.00 89.56 88 LEU A CA 1
ATOM 718 C C . LEU A 1 88 ? -2.043 0.983 -4.599 1.00 89.56 88 LEU A C 1
ATOM 720 O O . LEU A 1 88 ? -1.639 0.889 -5.756 1.00 89.56 88 LEU A O 1
ATOM 724 N N . HIS A 1 89 ? -1.250 0.774 -3.550 1.00 87.56 89 HIS A N 1
ATOM 725 C CA . HIS A 1 89 ? 0.134 0.317 -3.634 1.00 87.56 89 HIS A CA 1
ATOM 726 C C . HIS A 1 89 ? 0.241 -1.040 -4.351 1.00 87.56 89 HIS A C 1
ATOM 728 O O . HIS A 1 89 ? 1.035 -1.198 -5.282 1.00 87.56 89 HIS A O 1
ATOM 734 N N . ALA A 1 90 ? -0.602 -2.007 -3.976 1.00 84.19 90 ALA A N 1
ATOM 735 C CA . ALA A 1 90 ? -0.644 -3.322 -4.611 1.00 84.19 90 ALA A CA 1
ATOM 736 C C . ALA A 1 90 ? -1.052 -3.248 -6.092 1.00 84.19 90 ALA A C 1
ATOM 738 O O . ALA A 1 90 ? -0.429 -3.895 -6.937 1.00 84.19 90 ALA A O 1
ATOM 739 N N . ASP A 1 91 ? -2.060 -2.439 -6.425 1.00 86.19 91 ASP A N 1
ATOM 740 C CA . ASP A 1 91 ? -2.490 -2.216 -7.809 1.00 86.19 91 ASP A CA 1
ATOM 741 C C . ASP A 1 91 ? -1.398 -1.553 -8.635 1.00 86.19 91 ASP A C 1
ATOM 743 O O . ASP A 1 91 ? -1.161 -1.938 -9.780 1.00 86.19 91 ASP A O 1
ATOM 747 N N . ARG A 1 92 ? -0.663 -0.616 -8.038 1.00 84.81 92 ARG A N 1
ATOM 748 C CA . ARG A 1 92 ? 0.474 0.005 -8.699 1.00 84.81 92 ARG A CA 1
ATOM 749 C C . ARG A 1 92 ? 1.579 -0.996 -9.004 1.00 84.81 92 ARG A C 1
ATOM 751 O O . ARG A 1 92 ? 2.096 -0.982 -10.117 1.00 84.81 92 ARG A O 1
ATOM 758 N N . ILE A 1 93 ? 1.922 -1.875 -8.060 1.00 82.50 93 ILE A N 1
ATOM 759 C CA . ILE A 1 93 ? 2.881 -2.958 -8.318 1.00 82.50 93 ILE A CA 1
ATOM 760 C C . ILE A 1 93 ? 2.413 -3.816 -9.488 1.00 82.50 93 ILE A C 1
ATOM 762 O O . ILE A 1 93 ? 3.209 -4.092 -10.383 1.00 82.50 93 ILE A O 1
ATOM 766 N N . ARG A 1 94 ? 1.133 -4.218 -9.514 1.00 81.75 94 ARG A N 1
ATOM 767 C CA . ARG A 1 94 ? 0.584 -4.996 -10.635 1.00 81.75 94 ARG A CA 1
ATOM 768 C C . ARG A 1 94 ? 0.742 -4.238 -11.944 1.00 81.75 94 ARG A C 1
ATOM 770 O O . ARG A 1 94 ? 1.226 -4.811 -12.907 1.00 81.75 94 ARG A O 1
ATOM 777 N N . GLN A 1 95 ? 0.394 -2.954 -11.971 1.00 83.19 95 GLN A N 1
ATOM 778 C CA . GLN A 1 95 ? 0.497 -2.147 -13.182 1.00 83.19 95 GLN A CA 1
ATOM 779 C C . GLN A 1 95 ? 1.939 -1.990 -13.669 1.00 83.19 95 GLN A C 1
ATOM 781 O O . GLN A 1 95 ? 2.198 -2.123 -14.862 1.00 83.19 95 GLN A O 1
ATOM 786 N N . GLN A 1 96 ? 2.883 -1.720 -12.767 1.00 80.19 96 GLN A N 1
ATOM 787 C CA . GLN A 1 96 ? 4.286 -1.557 -13.142 1.00 80.19 96 GLN A CA 1
ATOM 788 C C . GLN A 1 96 ? 4.883 -2.882 -13.625 1.00 80.19 96 GLN A C 1
ATOM 790 O O . GLN A 1 96 ? 5.436 -2.923 -14.718 1.00 80.19 96 GLN A O 1
ATOM 795 N N . MET A 1 97 ? 4.698 -3.976 -12.882 1.00 77.31 97 MET A N 1
ATOM 796 C CA . MET A 1 97 ? 5.277 -5.273 -13.247 1.00 77.31 97 MET A CA 1
ATOM 797 C C . MET A 1 97 ? 4.605 -5.899 -14.477 1.00 77.31 97 MET A C 1
ATOM 799 O O . MET A 1 97 ? 5.285 -6.295 -15.418 1.00 77.31 97 MET A O 1
ATOM 803 N N . VAL A 1 98 ? 3.270 -5.979 -14.492 1.00 69.88 98 VAL A N 1
ATOM 804 C CA . VAL A 1 98 ? 2.519 -6.732 -15.514 1.00 69.88 98 VAL A CA 1
ATOM 805 C C . VAL A 1 98 ? 2.345 -5.945 -16.803 1.00 69.88 98 VAL A C 1
ATOM 807 O O . VAL A 1 98 ? 2.327 -6.551 -17.866 1.00 69.88 98 VAL A O 1
ATOM 810 N N . TYR A 1 99 ? 2.195 -4.620 -16.741 1.00 72.31 99 TYR A N 1
ATOM 811 C CA . TYR A 1 99 ? 1.963 -3.841 -17.958 1.00 72.31 99 TYR A CA 1
ATOM 812 C C . TYR A 1 99 ? 3.217 -3.156 -18.475 1.00 72.31 99 TYR A C 1
ATOM 814 O O . TYR A 1 99 ? 3.384 -3.121 -19.683 1.00 72.31 99 TYR A O 1
ATOM 822 N N . ARG A 1 100 ? 4.110 -2.645 -17.615 1.00 76.56 100 ARG A N 1
ATOM 823 C CA . ARG A 1 100 ? 5.307 -1.935 -18.102 1.00 76.56 100 ARG A CA 1
ATOM 824 C C . ARG A 1 100 ? 6.516 -2.838 -18.269 1.00 76.56 100 ARG A C 1
ATOM 826 O O . ARG A 1 100 ? 7.055 -2.908 -19.365 1.00 76.56 100 ARG A O 1
ATOM 833 N N . VAL A 1 101 ? 6.932 -3.542 -17.215 1.00 75.38 101 VAL A N 1
ATOM 834 C CA . VAL A 1 101 ? 8.132 -4.397 -17.296 1.00 75.38 101 VAL A CA 1
ATOM 835 C C . VAL A 1 101 ? 7.921 -5.515 -18.306 1.00 75.38 101 VAL A C 1
ATOM 837 O O . VAL A 1 101 ? 8.785 -5.740 -19.147 1.00 75.38 101 VAL A O 1
ATOM 840 N N . TRP A 1 102 ? 6.754 -6.159 -18.277 1.00 76.38 102 TRP A N 1
ATOM 841 C CA . TRP A 1 102 ? 6.384 -7.160 -19.273 1.00 76.38 102 TRP A CA 1
ATOM 842 C C . TRP A 1 102 ? 6.455 -6.613 -20.701 1.00 76.38 102 TRP A C 1
ATOM 844 O O . TRP A 1 102 ? 7.122 -7.216 -21.529 1.00 76.38 102 TRP A O 1
ATOM 854 N N . GLU A 1 103 ? 5.836 -5.460 -20.986 1.00 76.25 103 GLU A N 1
ATOM 855 C CA . GLU A 1 103 ? 5.852 -4.844 -22.323 1.00 76.25 103 GLU A CA 1
ATOM 856 C C . GLU A 1 103 ? 7.274 -4.528 -22.801 1.00 76.25 103 GLU A C 1
ATOM 858 O O . GLU A 1 103 ? 7.581 -4.748 -23.966 1.00 76.25 103 GLU A O 1
ATOM 863 N N . TRP A 1 104 ? 8.163 -4.082 -21.911 1.00 75.19 104 TRP A N 1
ATOM 864 C CA . TRP A 1 104 ? 9.560 -3.819 -22.267 1.00 75.19 104 TRP A CA 1
ATOM 865 C C . TRP A 1 104 ? 10.384 -5.084 -22.517 1.00 75.19 104 TRP A C 1
ATOM 867 O O . TRP A 1 104 ? 11.434 -4.998 -23.150 1.00 75.19 104 TRP A O 1
ATOM 877 N N . SER A 1 105 ? 9.937 -6.233 -22.012 1.00 71.06 105 SER A N 1
ATOM 878 C CA . SER A 1 105 ? 10.725 -7.472 -21.965 1.00 71.06 105 SER A CA 1
ATOM 879 C C . SER A 1 105 ? 10.301 -8.517 -23.001 1.00 71.06 105 SER A C 1
ATOM 881 O O . SER A 1 105 ? 10.949 -9.557 -23.105 1.00 71.06 105 SER A O 1
ATOM 883 N N . ILE A 1 106 ? 9.222 -8.273 -23.753 1.00 72.50 106 ILE A N 1
ATOM 884 C CA . ILE A 1 106 ? 8.724 -9.186 -24.790 1.00 72.50 106 ILE A CA 1
ATOM 885 C C . ILE A 1 106 ? 8.791 -8.539 -26.173 1.00 72.50 106 ILE A C 1
ATOM 887 O O . ILE A 1 106 ? 8.480 -7.360 -26.330 1.00 72.50 106 ILE A O 1
ATOM 891 N N . ASP A 1 107 ? 9.146 -9.327 -27.186 1.00 70.38 107 ASP A N 1
ATOM 892 C CA . ASP A 1 107 ? 8.981 -8.922 -28.582 1.00 70.38 107 ASP A CA 1
ATOM 893 C C . ASP A 1 107 ? 7.485 -8.962 -28.938 1.00 70.38 107 ASP A C 1
ATOM 895 O O . ASP A 1 107 ? 6.794 -9.950 -28.675 1.00 70.38 107 ASP A O 1
ATOM 899 N N . ARG A 1 108 ? 6.963 -7.886 -29.534 1.00 62.88 108 ARG A N 1
ATOM 900 C CA . ARG A 1 108 ? 5.614 -7.849 -30.126 1.00 62.88 108 ARG A CA 1
ATOM 901 C C . ARG A 1 108 ? 5.705 -7.335 -31.547 1.00 62.88 108 ARG A C 1
ATOM 903 O O . ARG A 1 108 ? 6.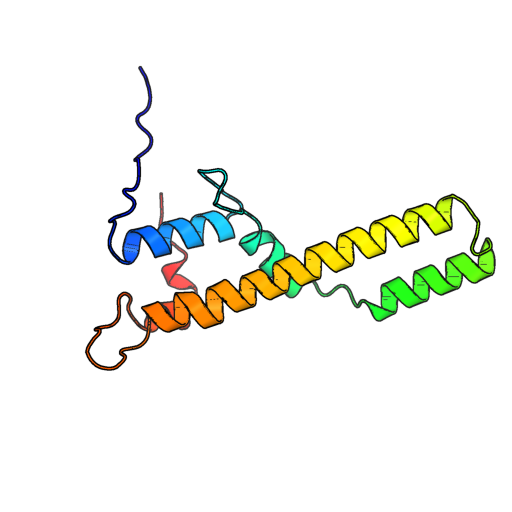546 -6.488 -31.815 1.00 62.88 108 ARG A O 1
ATOM 910 N N . ASP A 1 109 ? 4.822 -7.818 -32.418 1.00 55.09 109 ASP A N 1
ATOM 911 C CA . ASP A 1 109 ? 4.698 -7.472 -33.842 1.00 55.09 109 ASP A CA 1
ATOM 912 C C . ASP A 1 109 ? 5.330 -6.114 -34.220 1.00 55.09 109 ASP A C 1
ATOM 914 O O . ASP A 1 109 ? 4.817 -5.041 -33.888 1.00 55.09 109 ASP A O 1
ATOM 918 N N . ASN A 1 110 ? 6.473 -6.179 -34.916 1.00 60.69 110 ASN A N 1
ATOM 919 C CA . ASN A 1 110 ? 7.280 -5.054 -35.416 1.00 60.69 110 ASN A CA 1
ATOM 920 C C . ASN A 1 110 ? 7.945 -4.129 -34.374 1.00 60.69 110 ASN A C 1
ATOM 922 O O . ASN A 1 110 ? 8.453 -3.067 -34.744 1.00 60.69 110 ASN A O 1
ATOM 926 N N . LYS A 1 111 ? 8.003 -4.512 -33.095 1.00 64.69 111 LYS A N 1
ATOM 927 C CA . LYS A 1 111 ? 8.766 -3.815 -32.050 1.00 64.69 111 LYS A CA 1
ATOM 928 C C . LYS A 1 111 ? 9.705 -4.784 -31.321 1.00 64.69 111 LYS A C 1
ATOM 930 O O . LYS A 1 111 ? 9.219 -5.644 -30.585 1.00 64.69 111 LYS A O 1
ATOM 935 N N . PRO A 1 112 ? 11.031 -4.643 -31.496 1.00 67.06 112 PRO A N 1
ATOM 936 C CA . PRO A 1 112 ? 11.986 -5.402 -30.703 1.00 67.06 112 PRO A CA 1
ATOM 937 C C . PRO A 1 112 ? 11.902 -4.992 -29.228 1.00 67.06 112 PRO A C 1
ATOM 939 O O . PRO A 1 112 ? 11.625 -3.832 -28.906 1.00 67.06 112 PRO A O 1
ATOM 942 N N . ARG A 1 113 ? 12.165 -5.950 -28.343 1.00 69.00 113 ARG A N 1
ATOM 943 C CA . ARG A 1 113 ? 12.232 -5.798 -26.891 1.00 69.00 113 ARG A CA 1
ATOM 944 C C . ARG A 1 113 ? 13.161 -4.650 -26.504 1.00 69.00 113 ARG A C 1
ATOM 946 O O . ARG A 1 113 ? 14.273 -4.524 -27.018 1.00 69.00 113 ARG A O 1
ATOM 953 N N . GLU A 1 114 ? 12.700 -3.819 -25.573 1.00 72.38 114 GLU A N 1
ATOM 954 C CA . GLU A 1 114 ? 13.483 -2.697 -25.041 1.00 72.38 114 GLU A CA 1
ATOM 955 C C . GLU A 1 114 ? 14.500 -3.169 -23.989 1.00 72.38 114 GLU A C 1
ATOM 957 O O . GLU A 1 114 ? 15.525 -2.519 -23.797 1.00 72.38 114 GLU A O 1
ATOM 962 N N . ASN A 1 115 ? 14.224 -4.291 -23.315 1.00 68.38 115 ASN A N 1
ATOM 963 C CA . ASN A 1 115 ? 15.059 -4.883 -22.275 1.00 68.38 115 ASN A CA 1
ATOM 964 C C . ASN A 1 115 ? 15.214 -6.409 -22.469 1.00 68.38 115 ASN A C 1
ATOM 966 O O . ASN A 1 115 ? 14.330 -7.057 -23.035 1.00 68.38 115 ASN A O 1
ATOM 970 N N . PRO A 1 116 ? 16.320 -7.001 -21.977 1.00 67.94 116 PRO A N 1
ATOM 971 C CA . PRO A 1 116 ? 16.479 -8.453 -21.887 1.00 67.94 116 PRO A CA 1
ATOM 972 C C . PRO A 1 116 ? 15.364 -9.084 -21.037 1.00 67.94 116 PRO A C 1
ATOM 974 O O . PRO A 1 116 ? 14.948 -8.512 -20.030 1.00 67.94 116 PRO A O 1
ATOM 977 N N . ALA A 1 117 ? 14.891 -10.273 -21.422 1.00 66.75 117 ALA A N 1
ATOM 978 C CA . ALA A 1 117 ? 13.817 -10.980 -20.712 1.00 66.75 117 ALA A CA 1
ATOM 979 C C . ALA A 1 117 ? 14.254 -11.436 -19.307 1.00 66.75 117 ALA A C 1
ATOM 981 O O . ALA A 1 117 ? 13.432 -11.622 -18.413 1.00 66.75 117 ALA A O 1
ATOM 982 N N . GLU A 1 118 ? 15.563 -11.544 -19.100 1.00 70.88 118 GLU A N 1
ATOM 983 C CA . GLU A 1 118 ? 16.252 -11.827 -17.850 1.00 70.88 118 GLU A CA 1
ATOM 984 C C . GLU A 1 118 ? 15.883 -10.818 -16.748 1.00 70.88 118 GLU A C 1
ATOM 986 O O . GLU A 1 118 ? 15.848 -11.187 -15.576 1.00 70.88 118 GLU A O 1
ATOM 991 N N . ILE A 1 119 ? 15.473 -9.588 -17.097 1.00 66.50 119 ILE A N 1
ATOM 992 C CA . ILE A 1 119 ? 14.974 -8.595 -16.128 1.00 66.50 119 ILE A CA 1
ATOM 993 C C . ILE A 1 119 ? 13.691 -9.048 -15.404 1.00 66.50 119 ILE A C 1
ATOM 995 O O . ILE A 1 119 ? 13.390 -8.566 -14.312 1.00 66.50 119 ILE A O 1
ATOM 999 N N . LEU A 1 120 ? 12.929 -9.975 -15.997 1.00 65.56 120 LEU A N 1
ATOM 1000 C CA . LEU A 1 120 ? 11.750 -10.591 -15.381 1.00 65.56 120 LEU A CA 1
ATOM 1001 C C . LEU A 1 120 ? 12.125 -11.698 -14.385 1.00 65.56 120 LEU A C 1
ATOM 1003 O O . LEU A 1 120 ? 11.294 -12.070 -13.555 1.00 65.56 120 LEU A O 1
ATOM 1007 N N . LEU A 1 121 ? 13.337 -12.250 -14.501 1.00 62.16 121 LEU A N 1
ATOM 1008 C CA . LEU A 1 121 ? 13.738 -13.515 -13.883 1.00 62.16 121 LEU A CA 1
ATOM 1009 C C . LEU A 1 121 ? 14.887 -13.380 -12.882 1.00 62.16 121 LEU A C 1
ATOM 1011 O O . LEU A 1 121 ? 14.982 -14.221 -11.992 1.00 62.16 121 LEU A O 1
ATOM 1015 N N . GLU A 1 122 ? 15.738 -12.358 -12.992 1.00 56.38 122 GLU A N 1
ATOM 1016 C CA . GLU A 1 122 ? 16.928 -12.218 -12.151 1.00 56.38 122 GLU A CA 1
ATOM 1017 C C . GLU A 1 122 ? 16.771 -11.182 -11.030 1.00 56.38 122 GLU A C 1
ATOM 1019 O O . GLU A 1 122 ? 16.829 -9.978 -11.286 1.00 56.38 122 GLU A O 1
ATOM 1024 N N . PRO A 1 123 ? 16.730 -11.622 -9.756 1.00 46.84 123 PRO A N 1
ATOM 1025 C CA . PRO A 1 123 ? 16.920 -10.771 -8.582 1.00 46.84 123 PRO A CA 1
ATOM 1026 C C . PRO A 1 123 ? 18.302 -10.100 -8.507 1.00 46.84 123 PRO A C 1
ATOM 1028 O O . PRO A 1 123 ? 18.514 -9.259 -7.643 1.00 46.84 123 PRO A O 1
ATOM 1031 N N . THR A 1 124 ? 19.256 -10.466 -9.365 1.00 44.81 124 THR A N 1
ATOM 1032 C CA . THR A 1 124 ? 20.658 -10.011 -9.343 1.00 44.81 124 THR A CA 1
ATOM 1033 C C . THR A 1 124 ? 20.939 -8.789 -10.216 1.00 44.81 124 THR A C 1
ATOM 1035 O O . THR A 1 124 ? 21.834 -8.018 -9.875 1.00 44.81 124 THR A O 1
ATOM 1038 N N . TYR A 1 125 ? 20.113 -8.494 -11.229 1.00 47.94 125 TYR A N 1
ATOM 1039 C CA . TYR A 1 125 ? 20.138 -7.194 -11.934 1.00 47.94 125 TYR A CA 1
ATOM 1040 C C . TYR A 1 125 ? 19.874 -5.997 -10.991 1.00 47.94 125 TYR A C 1
ATOM 1042 O O . TYR A 1 125 ? 20.087 -4.837 -11.343 1.00 47.94 125 TYR A O 1
ATOM 1050 N N . PHE A 1 126 ? 19.420 -6.293 -9.771 1.00 44.50 126 PHE A N 1
ATOM 1051 C CA . PHE A 1 126 ? 19.130 -5.372 -8.680 1.00 44.50 126 PHE A CA 1
ATOM 1052 C C . PHE A 1 126 ? 20.380 -4.868 -7.934 1.00 44.50 126 PHE A C 1
ATOM 1054 O O . PHE A 1 126 ? 20.246 -4.016 -7.057 1.00 44.50 126 PHE A O 1
ATOM 1061 N N . GLN A 1 127 ? 21.583 -5.363 -8.248 1.00 37.84 127 GLN A N 1
ATOM 1062 C CA . GLN A 1 127 ? 22.843 -4.888 -7.662 1.00 37.84 127 GLN A CA 1
ATOM 1063 C C . GLN A 1 127 ? 23.572 -3.894 -8.575 1.00 37.84 127 GLN A C 1
ATOM 1065 O O . GLN A 1 127 ? 24.778 -4.009 -8.773 1.00 37.84 127 GLN A O 1
ATOM 1070 N N . TYR A 1 128 ? 22.868 -2.909 -9.141 1.00 30.00 128 TYR A N 1
ATOM 1071 C CA . TYR A 1 128 ? 23.558 -1.795 -9.791 1.00 30.00 128 TYR A CA 1
ATOM 1072 C C . TYR A 1 128 ? 24.210 -0.925 -8.700 1.00 30.00 128 TYR A C 1
ATOM 1074 O O . TYR A 1 128 ? 23.479 -0.350 -7.886 1.00 30.00 128 TYR A O 1
ATOM 1082 N N . PRO A 1 129 ? 25.550 -0.840 -8.629 1.00 31.14 129 PRO A N 1
ATOM 1083 C CA . PRO A 1 129 ? 26.216 0.077 -7.720 1.00 31.14 129 PRO A CA 1
ATOM 1084 C C . PRO A 1 129 ? 26.081 1.498 -8.285 1.00 31.14 129 PRO A C 1
ATOM 1086 O O . PRO A 1 129 ? 26.193 1.697 -9.497 1.00 31.14 129 PRO A O 1
ATOM 1089 N N . PHE A 1 130 ? 25.798 2.468 -7.416 1.00 39.34 130 PHE A N 1
ATOM 1090 C CA . PHE A 1 130 ? 25.868 3.897 -7.738 1.00 39.34 130 PHE A CA 1
ATOM 1091 C C . PHE A 1 130 ? 27.305 4.396 -7.625 1.00 39.34 130 PHE A C 1
ATOM 1093 O O . PHE A 1 130 ? 27.986 3.957 -6.669 1.00 39.34 130 PHE A O 1
#

Organism: NCBI:txid4796

Radius of gyration: 20.46 Å; chains: 1; bounding box: 49×38×60 Å